Protein AF-A0AAJ0U652-F1 (afdb_monomer_lite)

Structure (mmCIF, N/CA/C/O backbone):
data_AF-A0AAJ0U652-F1
#
_entry.id   AF-A0AAJ0U652-F1
#
loop_
_atom_site.group_PDB
_atom_site.id
_atom_site.type_symbol
_atom_site.label_atom_id
_atom_site.label_alt_id
_atom_site.label_comp_id
_atom_site.label_asym_id
_atom_site.label_entity_id
_atom_site.label_seq_id
_ato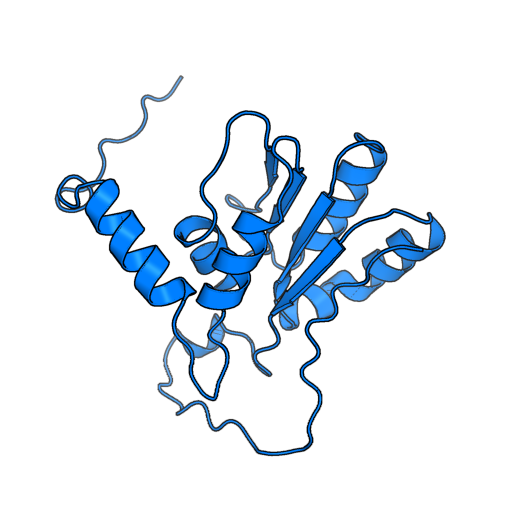m_site.pdbx_PDB_ins_code
_atom_site.Cartn_x
_atom_site.Cartn_y
_atom_site.Cartn_z
_atom_site.occupancy
_atom_site.B_iso_or_equiv
_atom_site.auth_seq_id
_atom_site.auth_comp_id
_atom_site.auth_asym_id
_atom_site.auth_atom_id
_atom_site.pdbx_PDB_model_num
ATOM 1 N N . MET A 1 1 ? -8.615 27.343 -10.311 1.00 40.94 1 MET A N 1
ATOM 2 C CA . MET A 1 1 ? -8.713 26.015 -10.959 1.00 40.94 1 MET A CA 1
ATOM 3 C C . MET A 1 1 ? -7.683 25.969 -12.092 1.00 40.94 1 MET A C 1
ATOM 5 O O . MET A 1 1 ? -7.910 26.592 -13.120 1.00 40.94 1 MET A O 1
ATOM 9 N N . ARG A 1 2 ? -6.485 25.396 -11.884 1.00 34.94 2 ARG A N 1
ATOM 10 C CA . ARG A 1 2 ? -5.446 25.367 -12.938 1.00 34.94 2 ARG A CA 1
ATOM 11 C C . ARG A 1 2 ? -5.785 24.256 -13.936 1.00 34.94 2 ARG A C 1
ATOM 13 O O . ARG A 1 2 ? -5.981 23.119 -13.517 1.00 34.94 2 ARG A O 1
ATOM 20 N N . ARG A 1 3 ? -5.883 24.591 -15.230 1.00 28.39 3 ARG A N 1
ATOM 21 C CA . ARG A 1 3 ? -6.018 23.601 -16.313 1.00 28.39 3 ARG A CA 1
ATOM 22 C C . ARG A 1 3 ? -4.846 22.605 -16.233 1.00 28.39 3 ARG A C 1
ATOM 24 O O . ARG A 1 3 ? -3.728 23.051 -15.965 1.00 28.39 3 ARG A O 1
ATOM 31 N N . PRO A 1 4 ? -5.071 21.297 -16.449 1.00 40.09 4 PRO A N 1
ATOM 32 C CA . PRO A 1 4 ? -3.975 20.338 -16.543 1.00 40.09 4 PRO A CA 1
ATOM 33 C C . PRO A 1 4 ? -3.014 20.767 -17.660 1.00 40.09 4 PRO A C 1
ATOM 35 O O . PRO A 1 4 ? -3.458 21.185 -18.731 1.00 40.09 4 PRO A O 1
ATOM 38 N N . LEU A 1 5 ? -1.703 20.728 -17.387 1.00 44.28 5 LEU A N 1
ATOM 39 C CA . LEU A 1 5 ? -0.692 21.082 -18.384 1.00 44.28 5 LEU A CA 1
ATOM 40 C C . LEU A 1 5 ? -0.784 20.127 -19.587 1.00 44.28 5 LEU A C 1
ATOM 42 O O . LEU A 1 5 ? -0.985 18.925 -19.388 1.00 44.28 5 LEU A O 1
ATOM 46 N N . PRO A 1 6 ? -0.598 20.631 -20.821 1.00 40.09 6 PRO A N 1
ATOM 47 C CA . PRO A 1 6 ? -0.480 19.771 -21.988 1.00 40.09 6 PRO A CA 1
ATOM 48 C C . PRO A 1 6 ? 0.719 18.833 -21.807 1.00 40.09 6 PRO A C 1
ATOM 50 O O . PRO A 1 6 ? 1.814 19.259 -21.436 1.00 40.09 6 PRO A O 1
ATOM 53 N N . LEU A 1 7 ? 0.486 17.539 -22.028 1.00 54.25 7 LEU A N 1
ATOM 54 C CA . LEU A 1 7 ? 1.516 16.508 -21.922 1.00 54.25 7 LEU A CA 1
ATOM 55 C C . LEU A 1 7 ? 2.625 16.763 -22.961 1.00 54.25 7 LEU A C 1
ATOM 57 O O . LEU A 1 7 ? 2.321 17.190 -24.078 1.00 54.25 7 LEU A O 1
ATOM 61 N N . PRO A 1 8 ? 3.902 16.493 -22.632 1.00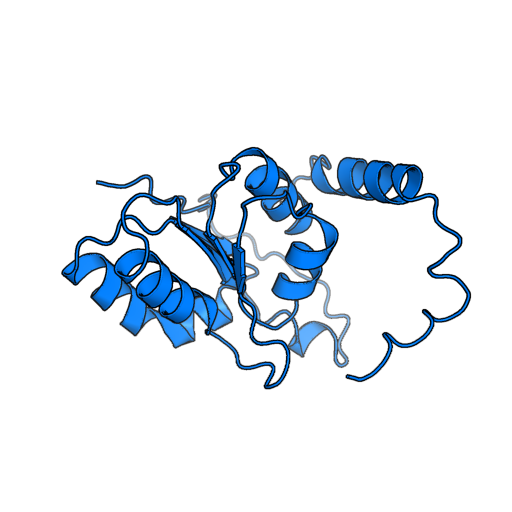 43.16 8 PRO A N 1
ATOM 62 C CA . PRO A 1 8 ? 5.002 16.731 -23.556 1.00 43.16 8 PRO A CA 1
ATOM 63 C C . PRO A 1 8 ? 4.881 15.836 -24.808 1.00 43.16 8 PRO A C 1
ATOM 65 O O . PRO A 1 8 ? 4.442 14.681 -24.712 1.00 43.16 8 PRO A O 1
ATOM 68 N N . PRO A 1 9 ? 5.259 16.351 -25.994 1.00 36.62 9 PRO A N 1
ATOM 69 C CA . PRO A 1 9 ? 5.107 15.642 -27.260 1.00 36.62 9 PRO A CA 1
ATOM 70 C C . PRO A 1 9 ? 5.936 14.348 -27.256 1.00 36.62 9 PRO A C 1
ATOM 72 O O . PRO A 1 9 ? 7.135 14.367 -26.994 1.00 36.62 9 PRO A O 1
ATOM 75 N N . GLY A 1 10 ? 5.267 13.215 -27.497 1.00 48.53 10 GLY A N 1
ATOM 76 C CA . GLY A 1 10 ? 5.837 11.860 -27.424 1.00 48.53 10 GLY A CA 1
ATOM 77 C C . GLY A 1 10 ? 5.125 10.934 -26.429 1.00 48.53 10 GLY A C 1
ATOM 78 O O . GLY A 1 10 ? 5.047 9.732 -26.666 1.00 48.53 10 GLY A O 1
ATOM 79 N N . LEU A 1 11 ? 4.509 11.480 -25.372 1.00 46.47 11 LEU A N 1
ATOM 80 C CA . LEU A 1 11 ? 3.651 10.708 -24.453 1.00 46.47 11 LEU A CA 1
ATOM 81 C C . LEU A 1 11 ? 2.232 10.473 -25.001 1.00 46.47 11 LEU A C 1
ATOM 83 O O . LEU A 1 11 ? 1.534 9.589 -24.516 1.00 46.47 11 LEU A O 1
ATOM 87 N N . SER A 1 12 ? 1.814 11.224 -26.024 1.00 46.12 12 SER A N 1
ATOM 88 C CA . SER A 1 12 ? 0.514 11.076 -26.699 1.00 46.12 12 SER A CA 1
ATOM 89 C C . SER A 1 12 ? 0.482 9.986 -27.779 1.00 46.12 12 SER A C 1
ATOM 91 O O . SER A 1 12 ? -0.578 9.701 -28.325 1.00 46.12 12 SER A O 1
ATOM 93 N N . GLN A 1 13 ? 1.640 9.414 -28.122 1.00 46.47 13 GLN A N 1
ATOM 94 C CA . GLN A 1 13 ? 1.838 8.605 -29.332 1.00 46.47 13 GLN A CA 1
ATOM 95 C C . GLN A 1 13 ? 1.841 7.095 -29.072 1.00 46.47 13 GLN A C 1
ATOM 97 O O . GLN A 1 13 ? 1.835 6.322 -30.023 1.00 46.47 13 GLN A O 1
ATOM 102 N N . VAL A 1 14 ? 1.852 6.649 -27.811 1.00 51.00 14 VAL A N 1
ATOM 103 C CA . VAL A 1 14 ? 1.661 5.226 -27.509 1.00 51.00 14 VAL A CA 1
ATOM 104 C C . VAL A 1 14 ? 0.156 5.004 -27.394 1.00 51.00 14 VAL A C 1
ATOM 106 O O . VAL A 1 14 ? -0.446 5.544 -26.463 1.00 51.00 14 VAL A O 1
ATOM 109 N N . PRO A 1 15 ? -0.485 4.238 -28.300 1.00 54.59 15 PRO A N 1
ATOM 110 C CA . PRO A 1 15 ? -1.871 3.844 -28.101 1.00 54.59 15 PRO A CA 1
ATOM 111 C C . PRO A 1 15 ? -1.984 3.254 -26.697 1.00 54.59 15 PRO A C 1
ATOM 113 O O . PRO A 1 15 ? -1.174 2.392 -26.348 1.00 54.59 15 PRO A O 1
ATOM 116 N N . GLY A 1 16 ? -2.946 3.699 -25.881 1.00 60.59 16 GLY A N 1
ATOM 117 C CA . GLY A 1 16 ? -3.077 3.206 -24.503 1.00 60.59 16 GLY A CA 1
ATOM 118 C C . GLY A 1 16 ? -3.047 1.674 -24.447 1.00 60.59 16 GLY A C 1
ATOM 119 O O . GLY A 1 16 ? -2.370 1.090 -23.609 1.00 60.59 16 GLY A O 1
ATOM 120 N N . GLN A 1 17 ? -3.651 1.020 -25.442 1.00 58.31 17 GLN A N 1
ATOM 121 C CA . GLN A 1 17 ? -3.617 -0.431 -25.638 1.00 58.31 17 GLN A CA 1
ATOM 122 C C . GLN A 1 17 ? -2.205 -1.004 -25.878 1.00 58.31 17 GLN A C 1
ATOM 124 O O . GLN A 1 17 ? -1.850 -2.013 -25.276 1.00 58.31 17 GLN A O 1
ATOM 129 N N . ALA A 1 18 ? -1.366 -0.359 -26.696 1.00 65.44 18 ALA A N 1
ATOM 130 C CA . ALA A 1 18 ? 0.013 -0.792 -26.944 1.00 65.44 18 ALA A CA 1
ATOM 131 C C . ALA A 1 18 ? 0.911 -0.602 -25.708 1.00 65.44 18 ALA A C 1
ATOM 133 O O . ALA A 1 18 ? 1.792 -1.421 -25.435 1.00 65.44 18 ALA A O 1
ATOM 134 N N . GLN A 1 19 ? 0.662 0.451 -24.922 1.00 68.44 19 GLN A N 1
ATOM 135 C CA . GLN A 1 19 ? 1.333 0.658 -23.641 1.00 68.44 19 GLN A CA 1
ATOM 136 C C . GLN A 1 19 ? 0.960 -0.445 -22.645 1.00 68.44 19 GLN A C 1
ATOM 138 O O . GLN A 1 19 ? 1.848 -0.996 -21.993 1.00 68.44 19 GLN A O 1
ATOM 143 N N . TRP A 1 20 ? -0.324 -0.794 -22.551 1.00 72.19 20 TRP A N 1
ATOM 144 C CA . TRP A 1 20 ? -0.798 -1.853 -21.663 1.00 72.19 20 TRP A CA 1
ATOM 145 C C . TRP A 1 20 ? -0.295 -3.235 -22.076 1.00 72.19 20 TRP A C 1
ATOM 147 O O . TRP A 1 20 ? 0.192 -3.957 -21.214 1.00 72.19 20 TRP A O 1
ATOM 157 N N . ALA A 1 21 ? -0.270 -3.558 -23.372 1.00 77.25 21 ALA A N 1
ATOM 158 C CA . ALA A 1 21 ? 0.319 -4.803 -23.871 1.00 77.25 21 ALA A CA 1
ATOM 159 C C . ALA A 1 21 ? 1.815 -4.926 -23.509 1.00 77.25 21 ALA A C 1
ATOM 161 O O . ALA A 1 21 ? 2.309 -5.998 -23.150 1.00 77.25 21 ALA A O 1
ATOM 162 N N . LEU A 1 22 ? 2.555 -3.811 -23.543 1.00 78.75 22 LEU A N 1
ATOM 163 C CA . LEU A 1 22 ? 3.950 -3.775 -23.101 1.00 78.75 22 LEU A CA 1
ATOM 164 C C . LEU A 1 22 ? 4.087 -3.944 -21.581 1.00 78.75 22 LEU A C 1
ATOM 166 O O . LEU A 1 22 ? 5.027 -4.606 -21.131 1.00 78.75 22 LEU A O 1
ATOM 170 N N . MET A 1 23 ? 3.202 -3.329 -20.789 1.00 79.25 23 MET A N 1
ATOM 171 C CA . MET A 1 23 ? 3.202 -3.500 -19.332 1.00 79.25 23 MET A CA 1
ATOM 172 C C . MET A 1 23 ? 2.854 -4.936 -18.954 1.00 79.25 23 MET A C 1
ATOM 174 O O . MET A 1 23 ? 3.584 -5.524 -18.166 1.00 79.25 23 MET A O 1
ATOM 178 N N . GLU A 1 24 ? 1.865 -5.542 -19.606 1.00 79.94 24 GLU A N 1
ATOM 179 C CA . GLU A 1 24 ? 1.499 -6.944 -19.422 1.00 79.94 24 GLU A CA 1
ATOM 180 C C . GLU A 1 24 ? 2.670 -7.878 -19.736 1.00 79.94 24 GLU A C 1
ATOM 182 O O . GLU A 1 24 ? 3.051 -8.688 -18.895 1.00 79.94 24 GLU A O 1
ATOM 187 N N . LYS A 1 25 ? 3.328 -7.714 -20.892 1.00 80.75 25 LYS A N 1
ATOM 188 C CA . LYS A 1 25 ? 4.522 -8.501 -21.252 1.00 80.75 25 LYS A CA 1
ATOM 189 C C . LYS A 1 25 ? 5.643 -8.381 -20.212 1.00 80.75 25 LYS A C 1
ATOM 191 O O . LYS A 1 25 ? 6.410 -9.318 -19.993 1.00 80.75 25 LYS A O 1
ATOM 196 N N . ARG A 1 26 ? 5.783 -7.211 -19.586 1.00 77.50 26 ARG A N 1
ATOM 197 C CA . ARG A 1 26 ? 6.780 -6.964 -18.534 1.00 77.50 26 ARG A CA 1
ATOM 198 C C . ARG A 1 26 ? 6.349 -7.519 -17.175 1.00 77.50 26 ARG A C 1
ATOM 200 O O . ARG A 1 26 ? 7.204 -8.009 -16.438 1.00 77.50 26 ARG A O 1
ATOM 207 N N . GLY A 1 27 ? 5.057 -7.461 -16.869 1.00 72.69 27 GLY A N 1
ATOM 208 C CA . GLY A 1 27 ? 4.429 -7.973 -15.655 1.00 72.69 27 GLY A CA 1
ATOM 209 C C . GLY A 1 27 ? 4.288 -9.496 -15.626 1.00 72.69 27 GLY A C 1
ATOM 210 O O . GLY A 1 27 ? 4.236 -10.069 -14.549 1.00 72.69 27 GLY A O 1
ATOM 211 N N . THR A 1 28 ? 4.305 -10.172 -16.778 1.00 77.38 28 THR A N 1
ATOM 212 C CA . THR A 1 28 ? 4.238 -11.644 -16.886 1.00 77.38 28 THR A CA 1
ATOM 213 C C . THR A 1 28 ? 5.598 -12.308 -17.116 1.00 77.38 28 THR A C 1
ATOM 215 O O . THR A 1 28 ? 5.685 -13.521 -17.303 1.00 77.38 28 THR A O 1
ATOM 218 N N . HIS A 1 29 ? 6.691 -11.540 -17.083 1.00 76.38 29 HIS A N 1
ATOM 219 C CA . HIS A 1 29 ? 8.030 -12.062 -17.335 1.00 76.38 29 HIS A CA 1
ATOM 220 C C . HIS A 1 29 ? 8.474 -13.057 -16.247 1.00 76.38 29 HIS A C 1
ATOM 222 O O . HIS A 1 29 ? 8.850 -12.662 -15.140 1.00 76.38 29 HIS A O 1
ATOM 228 N N . GLN A 1 30 ? 8.569 -14.338 -16.600 1.00 66.88 30 GLN A N 1
ATOM 229 C CA . GLN A 1 30 ? 9.103 -15.385 -15.728 1.00 66.88 30 GLN A CA 1
ATOM 230 C C . GLN A 1 30 ? 10.630 -15.454 -15.855 1.00 66.88 30 GLN A C 1
ATOM 232 O O . GLN A 1 30 ? 11.180 -16.034 -16.785 1.00 66.88 30 GLN A O 1
ATOM 237 N N . GLY A 1 31 ? 11.333 -14.785 -14.940 1.00 68.94 31 GLY A N 1
ATOM 238 C CA . GLY A 1 31 ? 12.788 -14.876 -14.807 1.00 68.94 31 GLY A CA 1
ATOM 239 C C . GLY A 1 31 ? 13.177 -15.509 -13.474 1.00 68.94 31 GLY A C 1
ATOM 240 O O . GLY A 1 31 ? 12.413 -15.440 -12.517 1.00 68.94 31 GLY A O 1
ATOM 241 N N . LYS A 1 32 ? 14.396 -16.060 -13.386 1.00 65.19 32 LYS A N 1
ATOM 242 C CA . LYS A 1 32 ? 14.952 -16.629 -12.139 1.00 65.19 32 LYS A CA 1
ATOM 243 C C . LYS A 1 32 ? 14.979 -15.623 -10.975 1.00 65.19 32 LYS A C 1
ATOM 245 O O . LYS A 1 32 ? 14.937 -16.018 -9.817 1.00 65.19 32 LYS A O 1
ATOM 250 N N . LEU A 1 33 ? 15.044 -14.328 -11.293 1.00 68.88 33 LEU A N 1
ATOM 251 C CA . LEU A 1 33 ? 14.941 -13.213 -10.355 1.00 68.88 33 LEU A CA 1
ATOM 252 C C . LEU A 1 33 ? 13.639 -12.457 -10.612 1.00 68.88 33 LEU A C 1
ATOM 254 O O . LEU A 1 33 ? 13.390 -11.997 -11.732 1.00 68.88 33 LEU A O 1
ATOM 258 N N . MET A 1 34 ? 12.820 -12.328 -9.570 1.00 77.25 34 MET A N 1
ATOM 259 C CA . MET A 1 34 ? 11.525 -11.668 -9.662 1.00 77.25 34 MET A CA 1
ATOM 260 C C . MET A 1 34 ? 11.716 -10.159 -9.811 1.00 77.25 34 MET A C 1
ATOM 262 O O . MET A 1 34 ? 12.282 -9.493 -8.946 1.00 77.25 34 MET A O 1
ATOM 266 N N . LYS A 1 35 ? 11.239 -9.608 -10.929 1.00 81.75 35 LYS A N 1
ATOM 267 C CA . LYS A 1 35 ? 11.242 -8.161 -11.147 1.00 81.75 35 LYS A CA 1
ATOM 268 C C . LYS A 1 35 ? 10.089 -7.532 -10.353 1.00 81.75 35 LYS A C 1
ATOM 270 O O . LYS A 1 35 ? 8.985 -8.072 -10.380 1.00 81.75 35 LYS A O 1
ATOM 275 N N . PRO A 1 36 ? 10.276 -6.346 -9.750 1.00 79.50 36 PRO A N 1
ATOM 276 C CA . PRO A 1 36 ? 9.223 -5.665 -8.986 1.00 79.50 36 PRO A CA 1
ATOM 277 C C . PRO A 1 36 ? 7.977 -5.323 -9.821 1.00 79.50 36 PRO A C 1
ATOM 279 O O . PRO A 1 36 ? 6.875 -5.227 -9.291 1.00 79.50 36 PRO A O 1
ATOM 282 N N . GLN A 1 37 ? 8.134 -5.212 -11.144 1.00 83.06 37 GLN A N 1
ATOM 283 C CA . GLN A 1 37 ? 7.032 -5.039 -12.099 1.00 83.06 37 GLN A CA 1
ATOM 284 C C . GLN A 1 37 ? 6.026 -6.195 -12.062 1.00 83.06 37 GLN A C 1
ATOM 286 O O . GLN A 1 37 ? 4.829 -5.956 -12.163 1.00 83.06 37 GLN A O 1
ATOM 291 N N . VAL A 1 38 ? 6.513 -7.428 -11.889 1.00 84.38 38 VAL A N 1
ATOM 292 C CA . VAL A 1 38 ? 5.681 -8.637 -11.822 1.00 84.38 38 VAL A CA 1
ATOM 293 C C . VAL A 1 38 ? 4.819 -8.605 -10.565 1.00 84.38 38 VAL A C 1
ATOM 295 O O . VAL A 1 38 ? 3.626 -8.876 -10.624 1.00 84.38 38 VAL A O 1
ATOM 298 N N . VAL A 1 39 ? 5.402 -8.191 -9.436 1.00 85.31 39 VAL A N 1
ATOM 299 C CA . VAL A 1 39 ? 4.683 -8.078 -8.161 1.00 85.31 39 VAL A CA 1
ATOM 300 C C . VAL A 1 39 ? 3.577 -7.031 -8.252 1.00 85.31 39 VAL A C 1
ATOM 302 O O . VAL A 1 39 ? 2.450 -7.310 -7.864 1.00 85.31 39 VAL A O 1
ATOM 305 N N . ALA A 1 40 ? 3.869 -5.848 -8.800 1.00 86.25 40 ALA A N 1
ATOM 306 C CA . ALA A 1 40 ? 2.866 -4.796 -8.958 1.00 86.25 40 ALA A CA 1
ATOM 307 C C . ALA A 1 40 ? 1.718 -5.218 -9.899 1.00 86.25 40 ALA A C 1
ATOM 309 O O . ALA A 1 40 ? 0.552 -4.968 -9.598 1.00 86.25 40 ALA A O 1
ATOM 310 N N . TRP A 1 41 ? 2.036 -5.911 -10.999 1.00 86.19 41 TRP A N 1
ATOM 311 C CA . TRP A 1 41 ? 1.045 -6.440 -11.942 1.00 86.19 41 TRP A CA 1
ATOM 312 C C . TRP A 1 41 ? 0.140 -7.500 -11.301 1.00 86.19 41 TRP A C 1
ATOM 314 O O . TRP A 1 41 ? -1.085 -7.436 -11.390 1.00 86.19 41 TRP A O 1
ATOM 324 N N . GLU A 1 42 ? 0.733 -8.460 -10.595 1.00 86.88 42 GLU A N 1
ATOM 325 C CA . GLU A 1 42 ? -0.012 -9.514 -9.906 1.00 86.88 42 GLU A CA 1
ATOM 326 C C . GLU A 1 42 ? -0.810 -8.987 -8.707 1.00 86.88 42 GLU A C 1
ATOM 328 O O . GLU A 1 42 ? -1.882 -9.520 -8.401 1.00 86.88 42 GLU A O 1
ATOM 333 N N . LEU A 1 43 ? -0.330 -7.925 -8.055 1.00 86.69 43 LEU A N 1
ATOM 334 C CA . LEU A 1 43 ? -1.068 -7.227 -7.009 1.00 86.69 43 LEU A CA 1
ATOM 335 C C . LEU A 1 43 ? -2.315 -6.556 -7.581 1.00 86.69 43 LEU A C 1
ATOM 337 O O . LEU A 1 43 ? -3.395 -6.733 -7.026 1.00 86.69 43 LEU A O 1
ATOM 341 N N . SER A 1 44 ? -2.195 -5.862 -8.717 1.00 87.44 44 SER A N 1
ATOM 342 C CA . SER A 1 44 ? -3.328 -5.192 -9.367 1.00 87.44 44 SER A CA 1
ATOM 343 C C . SER A 1 44 ? -4.500 -6.139 -9.642 1.00 87.44 44 SER A C 1
ATOM 345 O O . SER A 1 44 ? -5.649 -5.787 -9.379 1.00 87.44 44 SER A O 1
ATOM 347 N N . LYS A 1 45 ? -4.218 -7.369 -10.088 1.00 86.94 45 LYS A N 1
ATOM 348 C CA . LYS A 1 45 ? -5.245 -8.394 -10.347 1.00 86.94 45 LYS A CA 1
ATOM 349 C C . LYS A 1 45 ? -6.000 -8.844 -9.092 1.00 86.94 45 LYS A C 1
ATOM 351 O O . LYS A 1 45 ? -7.109 -9.350 -9.204 1.00 86.94 45 LYS A O 1
ATOM 356 N N . ARG A 1 46 ? -5.388 -8.703 -7.913 1.00 88.56 46 ARG A N 1
ATOM 357 C CA . ARG A 1 46 ? -5.920 -9.160 -6.616 1.00 88.56 46 ARG A CA 1
ATOM 358 C C . ARG A 1 46 ? -6.540 -8.034 -5.788 1.00 88.56 46 ARG A C 1
ATOM 360 O O . ARG A 1 46 ? -7.066 -8.301 -4.707 1.00 88.56 46 ARG A O 1
ATOM 367 N N . LEU A 1 47 ? -6.466 -6.792 -6.267 1.00 88.25 47 LEU A N 1
ATOM 368 C CA . LEU A 1 47 ? -7.153 -5.665 -5.649 1.00 88.25 47 LEU A CA 1
ATOM 369 C C . LEU A 1 47 ? -8.649 -5.741 -5.964 1.00 88.25 47 LEU A C 1
ATOM 371 O O . LEU A 1 47 ? -9.043 -5.816 -7.131 1.00 88.25 47 LEU A O 1
ATOM 375 N N . ARG A 1 48 ? -9.470 -5.660 -4.916 1.00 89.81 48 ARG A N 1
ATOM 376 C CA . ARG A 1 48 ? -10.913 -5.441 -5.025 1.00 89.81 48 ARG A CA 1
ATOM 377 C C . ARG A 1 48 ? -11.202 -4.128 -5.750 1.00 89.81 48 ARG A C 1
ATOM 379 O O . ARG A 1 48 ? -10.396 -3.193 -5.734 1.00 89.81 48 ARG A O 1
ATOM 386 N N . ASP A 1 49 ? -12.377 -4.043 -6.358 1.00 90.56 49 ASP A N 1
ATOM 387 C CA . ASP A 1 49 ? -12.805 -2.848 -7.095 1.00 90.56 49 ASP A CA 1
ATOM 388 C C . ASP A 1 49 ? -13.064 -1.646 -6.167 1.00 90.56 49 ASP A C 1
ATOM 390 O O . ASP A 1 49 ? -12.989 -0.498 -6.592 1.00 90.56 49 ASP A O 1
ATOM 394 N N . ASP A 1 50 ? -13.255 -1.897 -4.871 1.00 91.81 50 ASP A N 1
ATOM 395 C CA . ASP A 1 50 ? -13.326 -0.901 -3.806 1.00 91.81 50 ASP A CA 1
ATOM 396 C C . ASP A 1 50 ? -12.053 -0.867 -2.941 1.00 91.81 50 ASP A C 1
ATOM 398 O O . ASP A 1 50 ? -12.084 -0.366 -1.819 1.00 91.81 50 ASP A O 1
ATOM 402 N N . ALA A 1 51 ? -10.910 -1.369 -3.410 1.00 91.50 51 ALA A N 1
ATOM 403 C CA . ALA A 1 51 ? -9.690 -1.363 -2.605 1.00 91.50 51 ALA A CA 1
ATOM 404 C C . ALA A 1 51 ? -9.143 0.056 -2.357 1.00 91.50 51 ALA A C 1
ATOM 406 O O . ALA A 1 51 ? -9.245 0.955 -3.199 1.00 91.50 51 ALA A O 1
ATOM 407 N N . ILE A 1 52 ? -8.524 0.237 -1.193 1.00 92.88 52 ILE A N 1
ATOM 408 C CA . ILE A 1 52 ? -7.719 1.407 -0.852 1.00 92.88 52 ILE A CA 1
ATOM 409 C C . ILE A 1 52 ? -6.259 0.972 -0.857 1.00 92.88 52 ILE A C 1
ATOM 411 O O . ILE A 1 52 ? -5.875 -0.015 -0.234 1.00 92.88 52 ILE A O 1
ATOM 415 N N . ALA A 1 53 ? -5.437 1.695 -1.596 1.00 92.38 53 ALA A N 1
ATOM 416 C CA . ALA A 1 53 ? -4.112 1.249 -1.958 1.00 92.38 53 ALA A CA 1
ATOM 417 C C . ALA A 1 53 ? -3.120 2.390 -1.675 1.00 92.38 53 ALA A C 1
ATOM 419 O O . ALA A 1 53 ? -3.206 3.464 -2.274 1.00 92.38 53 ALA A O 1
ATOM 420 N N . SER A 1 54 ? -2.196 2.194 -0.735 1.00 92.56 54 SER A N 1
ATOM 421 C CA . SER A 1 54 ? -1.154 3.173 -0.417 1.00 92.56 54 SER A CA 1
ATOM 422 C C . SER A 1 54 ? 0.194 2.737 -0.977 1.00 92.56 54 SER A C 1
ATOM 424 O O . SER A 1 54 ? 0.516 1.551 -1.024 1.00 92.56 54 SER A O 1
ATOM 426 N N . CYS A 1 55 ? 0.995 3.704 -1.408 1.00 90.56 55 CYS A N 1
ATOM 427 C CA . CYS A 1 55 ? 2.310 3.465 -1.977 1.00 90.56 55 CYS A CA 1
ATOM 428 C C . CYS A 1 55 ? 3.364 4.318 -1.272 1.00 90.56 55 CYS A C 1
ATOM 430 O O . CYS A 1 55 ? 3.136 5.492 -0.964 1.00 90.56 55 CYS A O 1
ATOM 432 N N . ASP A 1 56 ? 4.518 3.712 -1.021 1.00 87.25 56 ASP A N 1
ATOM 433 C CA . ASP A 1 56 ? 5.716 4.418 -0.584 1.00 87.25 56 ASP A CA 1
ATOM 434 C C . ASP A 1 56 ? 6.330 5.227 -1.743 1.00 87.25 56 ASP A C 1
ATOM 436 O O . ASP A 1 56 ? 6.085 4.970 -2.925 1.00 87.25 56 ASP A O 1
ATOM 440 N N . SER A 1 57 ? 7.138 6.226 -1.409 1.00 80.12 57 SER A N 1
ATOM 441 C CA . SER A 1 57 ? 7.865 7.024 -2.400 1.00 80.12 57 SER A CA 1
ATOM 442 C C . SER A 1 57 ? 9.070 6.241 -2.935 1.00 80.12 57 SER A C 1
ATOM 444 O O . SER A 1 57 ? 9.294 5.098 -2.548 1.00 80.12 57 SER A O 1
ATOM 446 N N . VAL A 1 58 ? 9.888 6.849 -3.807 1.00 75.81 58 VAL A N 1
ATOM 447 C CA . VAL A 1 58 ? 11.087 6.231 -4.423 1.00 75.81 58 VAL A CA 1
ATOM 448 C C . VAL A 1 58 ? 10.711 5.348 -5.631 1.00 75.81 58 VAL A C 1
ATOM 450 O O . VAL A 1 58 ? 9.720 5.582 -6.320 1.00 75.81 58 VAL A O 1
ATOM 453 N N . THR A 1 59 ? 11.526 4.356 -5.971 1.00 75.56 59 THR A N 1
ATOM 454 C CA . THR A 1 59 ? 11.403 3.508 -7.156 1.00 75.56 59 THR A CA 1
ATOM 455 C C . THR A 1 59 ? 10.117 2.689 -7.170 1.00 75.56 59 THR A C 1
ATOM 457 O O . THR A 1 59 ? 9.630 2.321 -8.238 1.00 75.56 59 THR A O 1
ATOM 460 N N . ILE A 1 60 ? 9.535 2.410 -6.004 1.00 82.56 60 ILE A N 1
ATOM 461 C CA . ILE A 1 60 ? 8.304 1.633 -5.924 1.00 82.56 60 ILE A CA 1
ATOM 462 C C . ILE A 1 60 ? 7.091 2.402 -6.461 1.00 82.56 60 ILE A C 1
ATOM 464 O O . ILE A 1 60 ? 6.262 1.803 -7.147 1.00 82.56 60 ILE A O 1
ATOM 468 N N . ALA A 1 61 ? 7.065 3.730 -6.302 1.00 84.94 61 ALA A N 1
ATOM 469 C CA . ALA A 1 61 ? 6.054 4.600 -6.899 1.00 84.94 61 ALA A CA 1
ATOM 470 C C . ALA A 1 61 ? 6.044 4.513 -8.435 1.00 84.94 61 ALA A C 1
ATOM 472 O O . ALA A 1 61 ? 4.984 4.549 -9.057 1.00 84.94 61 ALA A O 1
ATOM 473 N N . VAL A 1 62 ? 7.214 4.320 -9.060 1.00 85.12 62 VAL A N 1
ATOM 474 C CA . VAL A 1 62 ? 7.323 4.131 -10.516 1.00 85.12 62 VAL A CA 1
ATOM 475 C C . VAL A 1 62 ? 6.684 2.813 -10.946 1.00 85.12 62 VAL A C 1
ATOM 477 O O . VAL A 1 62 ? 6.003 2.763 -11.969 1.00 85.12 62 VAL A O 1
ATOM 480 N N . TRP A 1 63 ? 6.888 1.733 -10.190 1.00 84.38 63 TRP A N 1
ATOM 481 C CA . TRP A 1 63 ? 6.281 0.438 -10.510 1.00 84.38 63 TRP A CA 1
ATOM 482 C C . TRP A 1 63 ? 4.781 0.435 -10.251 1.00 84.38 63 TRP A C 1
ATOM 484 O O . TRP A 1 63 ? 4.030 -0.053 -11.092 1.00 84.38 63 TRP A O 1
ATOM 494 N N . TRP A 1 64 ? 4.359 1.059 -9.157 1.00 85.31 64 TRP A N 1
ATOM 495 C CA . TRP A 1 64 ? 2.962 1.290 -8.821 1.00 85.31 64 TRP A CA 1
ATOM 496 C C . TRP A 1 64 ? 2.217 2.025 -9.936 1.00 85.31 64 TRP A C 1
ATOM 498 O O . TRP A 1 64 ? 1.275 1.486 -10.507 1.00 85.31 64 TRP A O 1
ATOM 508 N N . ALA A 1 65 ? 2.703 3.207 -10.328 1.00 85.38 65 ALA A N 1
ATOM 509 C CA . ALA A 1 65 ? 2.052 4.044 -11.334 1.00 85.38 65 ALA A CA 1
ATOM 510 C C . ALA A 1 65 ? 2.014 3.408 -12.735 1.00 85.38 65 ALA A C 1
ATOM 512 O O . ALA A 1 65 ? 1.173 3.768 -13.554 1.00 85.38 65 ALA A O 1
ATOM 513 N N . ARG A 1 66 ? 2.938 2.487 -13.041 1.00 83.94 66 ARG A N 1
ATOM 514 C CA . ARG A 1 66 ? 3.034 1.857 -14.369 1.00 83.94 66 ARG A CA 1
ATOM 515 C C . ARG A 1 66 ? 2.273 0.545 -14.489 1.00 83.94 66 ARG A C 1
ATOM 517 O O . ARG A 1 66 ? 1.867 0.211 -15.595 1.00 83.94 66 ARG A O 1
ATOM 524 N N . GLN A 1 67 ? 2.169 -0.222 -13.406 1.00 84.50 67 GLN A N 1
ATOM 525 C CA . GLN A 1 67 ? 1.662 -1.598 -13.445 1.00 84.50 67 GLN A CA 1
ATOM 526 C C . GLN A 1 67 ? 0.291 -1.755 -12.790 1.00 84.50 67 GLN A C 1
ATOM 528 O O . GLN A 1 67 ? -0.342 -2.785 -12.999 1.00 84.50 67 GLN A O 1
ATOM 533 N N . ILE A 1 68 ? -0.174 -0.765 -12.022 1.00 84.75 68 ILE A N 1
ATOM 534 C CA . ILE A 1 68 ? -1.492 -0.807 -11.388 1.00 84.75 68 ILE A CA 1
ATOM 535 C C . ILE A 1 68 ? -2.454 0.117 -12.142 1.00 84.75 68 ILE A C 1
ATOM 537 O O . ILE A 1 68 ? -2.409 1.334 -11.948 1.00 84.75 68 ILE A O 1
ATOM 541 N N . PRO A 1 69 ? -3.321 -0.425 -13.018 1.00 84.19 69 PRO A N 1
ATOM 542 C CA . PRO A 1 69 ? -4.437 0.326 -13.571 1.00 84.19 69 PRO A CA 1
ATOM 543 C C . PRO A 1 69 ? -5.382 0.790 -12.458 1.00 84.19 69 PRO A C 1
ATOM 545 O O . PRO A 1 69 ? -5.866 -0.007 -11.654 1.00 84.19 69 PRO A O 1
ATOM 548 N N . VAL A 1 70 ? -5.668 2.090 -12.447 1.00 83.56 70 VAL A N 1
ATOM 549 C CA . VAL A 1 70 ? -6.643 2.699 -11.540 1.00 83.56 70 VAL A CA 1
ATOM 550 C C . VAL A 1 70 ? -8.045 2.350 -12.028 1.00 83.56 70 VAL A C 1
ATOM 552 O O . VAL A 1 70 ? -8.418 2.710 -13.146 1.00 83.56 70 VAL A O 1
ATOM 555 N N . LYS A 1 71 ? -8.828 1.662 -11.194 1.00 85.38 71 LYS A N 1
ATOM 556 C CA . LYS A 1 71 ? -10.243 1.384 -11.457 1.00 85.38 71 LYS A CA 1
ATOM 557 C C . LYS A 1 71 ? -11.142 2.404 -10.761 1.00 85.38 71 LYS A C 1
ATOM 559 O O . LYS A 1 71 ? -10.787 2.959 -9.721 1.00 85.38 71 LYS A O 1
ATOM 564 N N . ALA A 1 72 ? -12.332 2.620 -11.317 1.00 83.88 72 ALA A N 1
ATOM 565 C CA . ALA A 1 72 ? -13.368 3.409 -10.658 1.00 83.88 72 ALA A CA 1
ATOM 566 C C . ALA A 1 72 ? -13.784 2.733 -9.339 1.00 83.88 72 ALA A C 1
ATOM 568 O O . ALA A 1 72 ? -14.022 1.530 -9.318 1.00 83.88 72 ALA A O 1
ATOM 569 N N . GLY A 1 73 ? -13.846 3.504 -8.251 1.00 85.00 73 GLY A N 1
ATOM 570 C CA . GLY A 1 73 ? -14.159 3.004 -6.905 1.00 85.00 73 GLY A CA 1
ATOM 571 C C . GLY A 1 73 ? -12.932 2.764 -6.022 1.00 85.00 73 GLY A C 1
ATOM 572 O O . GLY A 1 73 ? -13.043 2.857 -4.798 1.00 85.00 73 GLY A O 1
ATOM 573 N N . GLN A 1 74 ? -11.750 2.563 -6.607 1.00 90.75 74 GLN A N 1
ATOM 574 C CA . GLN A 1 74 ? -10.506 2.421 -5.852 1.00 90.75 74 GLN A CA 1
ATOM 575 C C . GLN A 1 74 ? -9.959 3.779 -5.405 1.00 90.75 74 GLN A C 1
ATOM 577 O O . GLN A 1 74 ? -10.111 4.789 -6.094 1.00 90.75 74 GLN A O 1
ATOM 582 N N . MET A 1 75 ? -9.280 3.801 -4.258 1.00 90.94 75 MET A N 1
ATOM 583 C CA . MET A 1 75 ? -8.595 4.997 -3.761 1.00 90.94 75 MET A CA 1
ATOM 584 C C . MET A 1 75 ? -7.101 4.745 -3.647 1.00 90.94 75 MET A C 1
ATOM 586 O O . MET A 1 75 ? -6.675 3.708 -3.146 1.00 90.94 75 MET A O 1
ATOM 590 N N . TYR A 1 76 ? -6.311 5.718 -4.092 1.00 90.44 76 TYR A N 1
ATOM 591 C CA . TYR A 1 76 ? -4.861 5.616 -4.155 1.00 90.44 76 TYR A CA 1
ATOM 592 C C . TYR A 1 76 ? -4.215 6.748 -3.361 1.00 90.44 76 TYR A C 1
ATOM 594 O O . TYR A 1 76 ? -4.584 7.911 -3.522 1.00 90.44 76 TYR A O 1
ATOM 602 N N . SER A 1 77 ? -3.239 6.422 -2.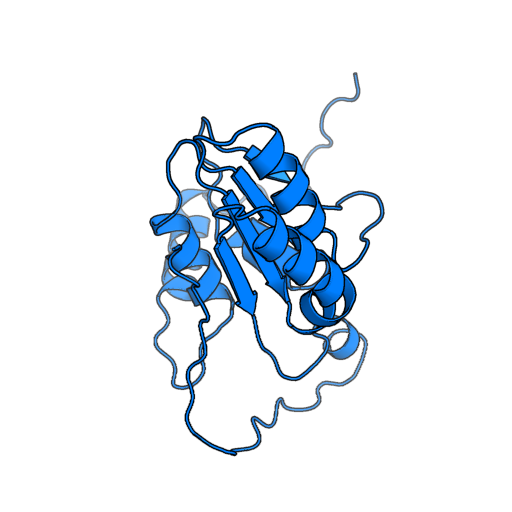516 1.00 89.12 77 SER A N 1
ATOM 603 C CA . SER A 1 77 ? -2.507 7.412 -1.718 1.00 89.12 77 SER A CA 1
ATOM 604 C C . SER A 1 77 ? -1.000 7.246 -1.877 1.00 89.12 77 SER A C 1
ATOM 606 O O . SER A 1 77 ? -0.457 6.157 -1.721 1.00 89.12 77 SER A O 1
ATOM 608 N N . LEU A 1 78 ? -0.323 8.348 -2.188 1.00 87.06 78 LEU A N 1
ATOM 609 C CA . LEU A 1 78 ? 1.118 8.442 -2.422 1.00 87.06 78 LEU A CA 1
ATOM 610 C C . LEU A 1 78 ? 1.589 9.805 -1.907 1.00 87.06 78 LEU A C 1
ATOM 612 O O . LEU A 1 78 ? 0.905 10.809 -2.118 1.00 87.06 78 LEU A O 1
ATOM 616 N N . SER A 1 79 ? 2.780 9.876 -1.309 1.00 83.25 79 SER A N 1
ATOM 617 C CA . SER A 1 79 ? 3.406 11.167 -0.997 1.00 83.25 79 SER A CA 1
ATOM 618 C C . SER A 1 79 ? 4.042 11.801 -2.243 1.00 83.25 79 SER A C 1
ATOM 620 O O . SER A 1 79 ? 5.254 11.794 -2.420 1.00 83.25 79 SER A O 1
ATOM 622 N N . GLY A 1 80 ? 3.216 12.345 -3.141 1.00 73.00 80 GLY A N 1
ATOM 623 C CA . GLY A 1 80 ? 3.689 12.937 -4.401 1.00 73.00 80 GLY A CA 1
ATOM 624 C C . GLY A 1 80 ? 4.354 14.314 -4.259 1.00 73.00 80 GLY A C 1
ATOM 625 O O . GLY A 1 80 ? 5.264 14.626 -5.019 1.00 73.00 80 GLY A O 1
ATOM 626 N N . ASN A 1 81 ? 3.927 15.128 -3.284 1.00 72.31 81 ASN A N 1
ATOM 627 C CA . ASN A 1 81 ? 4.404 16.513 -3.142 1.00 72.31 81 ASN A CA 1
ATOM 628 C C . ASN A 1 81 ? 5.713 16.623 -2.352 1.00 72.31 81 ASN A C 1
ATOM 630 O O . ASN A 1 81 ? 6.632 17.309 -2.783 1.00 72.31 81 ASN A O 1
ATOM 634 N N . LEU A 1 82 ? 5.786 15.971 -1.187 1.00 75.19 82 LEU A N 1
ATOM 635 C CA . LEU A 1 82 ? 6.967 16.016 -0.316 1.00 75.19 82 LEU A CA 1
ATOM 636 C C . LEU A 1 82 ? 7.966 14.895 -0.642 1.00 75.19 82 LEU A C 1
ATOM 638 O O . LEU A 1 82 ? 9.115 14.969 -0.221 1.00 75.19 82 LEU A O 1
ATOM 642 N N . ALA A 1 83 ? 7.529 13.864 -1.380 1.00 77.12 83 ALA A N 1
ATOM 643 C CA . ALA A 1 83 ? 8.317 12.673 -1.694 1.00 77.12 83 ALA A CA 1
ATOM 644 C C . ALA A 1 83 ? 8.923 12.008 -0.443 1.00 77.12 83 ALA A C 1
ATOM 646 O O . ALA A 1 83 ? 10.036 11.481 -0.489 1.00 77.12 83 ALA A O 1
ATOM 647 N N . THR A 1 84 ? 8.195 12.028 0.685 1.00 74.44 84 THR A N 1
ATOM 648 C CA . THR A 1 84 ? 8.687 11.425 1.932 1.00 74.44 84 THR A CA 1
ATOM 649 C C . THR A 1 84 ? 8.730 9.903 1.822 1.00 74.44 84 THR A C 1
ATOM 651 O O . THR A 1 84 ? 7.865 9.300 1.181 1.00 74.44 84 THR A O 1
ATOM 654 N N . MET A 1 85 ? 9.731 9.285 2.445 1.00 81.31 85 MET A N 1
ATOM 655 C CA . MET A 1 85 ? 9.845 7.831 2.563 1.00 81.31 85 MET A CA 1
ATOM 656 C C . MET A 1 85 ? 8.997 7.315 3.731 1.00 81.31 85 MET A C 1
ATOM 658 O O . MET A 1 85 ? 8.772 8.037 4.701 1.00 81.31 85 MET A O 1
ATOM 662 N N . ALA A 1 86 ? 8.531 6.070 3.624 1.00 83.44 86 ALA A N 1
ATOM 663 C CA . ALA A 1 86 ? 7.692 5.375 4.599 1.00 83.44 86 ALA A CA 1
ATOM 664 C C . ALA A 1 86 ? 6.238 5.869 4.827 1.00 83.44 86 ALA A C 1
ATOM 666 O O . ALA A 1 86 ? 5.650 5.474 5.833 1.00 83.44 86 ALA A O 1
ATOM 667 N N . PRO A 1 87 ? 5.560 6.638 3.941 1.00 86.06 87 PRO A N 1
ATOM 668 C CA . PRO A 1 87 ? 4.155 6.994 4.155 1.00 86.06 87 PRO A CA 1
ATOM 669 C C . PRO A 1 87 ? 3.190 5.816 3.928 1.00 86.06 87 PRO A C 1
ATOM 671 O O . PRO A 1 87 ? 2.027 5.893 4.318 1.00 86.06 87 PRO A O 1
ATOM 674 N N . GLY A 1 88 ? 3.641 4.724 3.295 1.00 85.94 88 GLY A N 1
ATOM 675 C CA . GLY A 1 88 ? 2.775 3.611 2.898 1.00 85.94 88 GLY A CA 1
ATOM 676 C C . GLY A 1 88 ? 2.025 2.973 4.072 1.00 85.94 88 GLY A C 1
ATOM 677 O O . GLY A 1 88 ? 0.807 2.807 3.996 1.00 85.94 88 GLY A O 1
ATOM 678 N N . LEU A 1 89 ? 2.724 2.672 5.169 1.00 89.12 89 LEU A N 1
ATOM 679 C CA . LEU A 1 89 ? 2.134 2.092 6.382 1.00 89.12 89 LEU A CA 1
ATOM 680 C C . LEU A 1 89 ? 1.184 3.045 7.129 1.00 89.12 89 LEU A C 1
ATOM 682 O O . LEU A 1 89 ? 0.035 2.650 7.339 1.00 89.12 89 LEU A O 1
ATOM 686 N N . PRO A 1 90 ? 1.569 4.283 7.496 1.00 90.50 90 PRO A N 1
ATOM 687 C CA . PRO A 1 90 ? 0.676 5.177 8.234 1.00 90.50 90 PRO A CA 1
ATOM 688 C C . PRO A 1 90 ? -0.570 5.559 7.425 1.00 90.50 90 PRO A C 1
ATOM 690 O O . PRO A 1 90 ? -1.663 5.637 7.986 1.00 90.50 90 PRO A O 1
ATOM 693 N N . TYR A 1 91 ? -0.458 5.711 6.098 1.00 91.81 91 TYR A N 1
ATOM 694 C CA . TYR A 1 91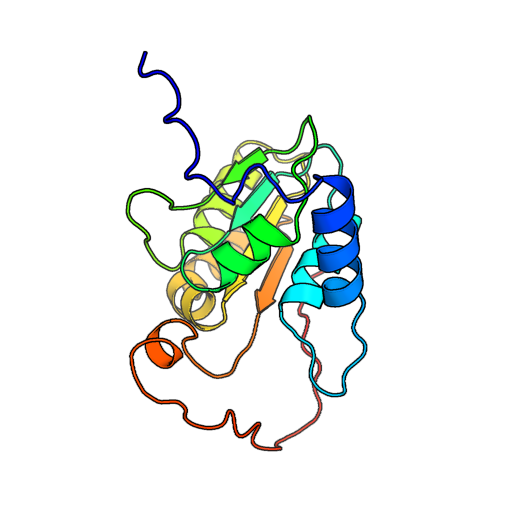 ? -1.632 5.927 5.241 1.00 91.81 91 TYR A CA 1
ATOM 695 C C . TYR A 1 91 ? -2.559 4.720 5.232 1.00 91.81 91 TYR A C 1
ATOM 697 O O . TYR A 1 91 ? -3.779 4.879 5.234 1.00 91.81 91 TYR A O 1
ATOM 705 N N . SER A 1 92 ? -1.987 3.517 5.267 1.00 91.12 92 SER A N 1
ATOM 706 C CA . SER A 1 92 ? -2.782 2.306 5.357 1.00 91.12 92 SER A CA 1
ATOM 707 C C . SER A 1 92 ? -3.504 2.163 6.694 1.00 91.12 92 SER A C 1
ATOM 709 O O . SER A 1 92 ? -4.674 1.797 6.725 1.00 91.12 92 SER A O 1
ATOM 711 N N . ILE A 1 93 ? -2.842 2.510 7.797 1.00 92.06 93 ILE A N 1
ATOM 712 C CA . ILE A 1 93 ? -3.444 2.498 9.134 1.00 92.06 93 ILE A CA 1
ATOM 713 C C . ILE A 1 93 ? -4.599 3.494 9.208 1.00 92.06 93 ILE A C 1
ATOM 715 O O . ILE A 1 93 ? -5.709 3.110 9.570 1.00 92.06 93 ILE A O 1
ATOM 719 N N . GLY A 1 94 ? -4.376 4.744 8.795 1.00 92.25 94 GLY A N 1
ATOM 720 C CA . GLY A 1 94 ? -5.429 5.760 8.779 1.00 92.25 94 GLY A CA 1
ATOM 721 C C . GLY A 1 94 ? -6.600 5.377 7.873 1.00 92.25 94 GLY A C 1
ATOM 722 O O . GLY A 1 94 ? -7.759 5.519 8.258 1.00 92.25 94 GLY A O 1
ATOM 723 N N . GLY A 1 95 ? -6.308 4.823 6.694 1.00 92.06 95 GLY A N 1
ATOM 724 C CA . GLY A 1 95 ? -7.339 4.354 5.778 1.00 92.06 95 GLY A CA 1
ATOM 725 C C . GLY A 1 95 ? -8.150 3.183 6.338 1.00 92.06 95 GLY A C 1
ATOM 726 O O . GLY A 1 95 ? -9.360 3.154 6.141 1.00 92.06 95 GLY A O 1
ATOM 727 N N . GLN A 1 96 ? -7.525 2.256 7.073 1.00 92.19 96 GLN A N 1
ATOM 728 C CA . GLN A 1 96 ? -8.210 1.072 7.604 1.00 92.19 96 GLN A CA 1
ATOM 729 C C . GLN A 1 96 ? -9.104 1.447 8.784 1.00 92.19 96 GLN A C 1
ATOM 731 O O . GLN A 1 96 ? -10.170 0.865 8.958 1.00 92.19 96 GLN A O 1
ATOM 736 N N . VAL A 1 97 ? -8.683 2.445 9.565 1.00 93.06 97 VAL A N 1
ATOM 737 C CA . VAL A 1 97 ? -9.491 3.032 10.636 1.00 93.06 97 VAL A CA 1
ATOM 738 C C . VAL A 1 97 ? -10.697 3.783 10.062 1.00 93.06 97 VAL A C 1
ATOM 740 O O . VAL A 1 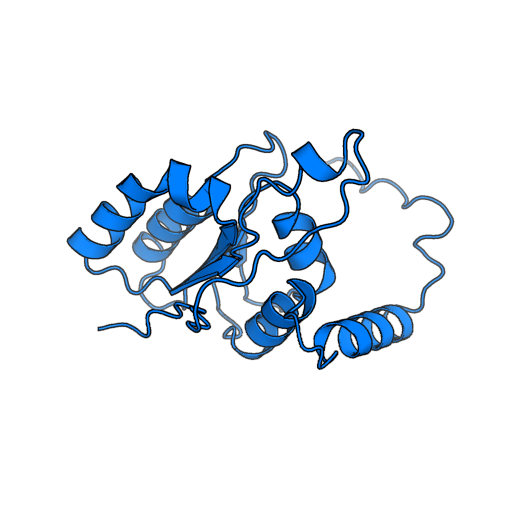97 ? -11.794 3.667 10.599 1.00 93.06 97 VAL A O 1
ATOM 743 N N . ALA A 1 98 ? -10.525 4.523 8.961 1.00 93.56 98 ALA A N 1
ATOM 744 C CA . ALA A 1 98 ? -11.618 5.256 8.318 1.00 93.56 98 ALA A CA 1
ATOM 745 C C . ALA A 1 98 ? -12.585 4.351 7.528 1.00 93.56 98 ALA A C 1
ATOM 747 O O . ALA A 1 98 ? -13.778 4.636 7.460 1.00 93.56 98 ALA A O 1
ATOM 748 N N . TYR A 1 99 ? -12.079 3.270 6.926 1.00 93.19 99 TYR A N 1
ATOM 749 C CA . TYR A 1 99 ? -12.835 2.357 6.069 1.00 93.19 99 TYR A CA 1
ATOM 750 C C . TYR A 1 99 ? -12.592 0.889 6.465 1.00 93.19 99 TYR A C 1
ATOM 752 O O . TYR A 1 99 ? -11.893 0.169 5.747 1.00 93.19 99 TYR A O 1
ATOM 760 N N . PRO A 1 100 ? -13.180 0.414 7.577 1.00 89.25 100 PRO A N 1
ATOM 761 C CA . PRO A 1 100 ? -12.925 -0.930 8.102 1.00 89.25 100 PRO A CA 1
ATOM 762 C C . PRO A 1 100 ? -13.329 -2.064 7.142 1.00 89.25 100 PRO A C 1
ATOM 764 O O . PRO A 1 100 ? -12.658 -3.090 7.095 1.00 89.25 100 PRO A O 1
ATOM 767 N N . GLU A 1 101 ? -14.372 -1.862 6.331 1.00 91.25 101 GLU A N 1
ATOM 768 C CA . GLU A 1 101 ? -14.932 -2.872 5.409 1.00 91.25 101 GLU A CA 1
ATOM 769 C C . GLU A 1 101 ? -14.168 -3.012 4.078 1.00 91.25 101 GLU A C 1
ATOM 771 O O . GLU A 1 101 ? -14.374 -3.956 3.304 1.00 91.25 101 GLU A O 1
ATOM 776 N N . ARG A 1 102 ? -13.299 -2.043 3.765 1.00 92.19 102 ARG A N 1
ATOM 777 C CA . ARG A 1 102 ? -12.600 -1.983 2.477 1.00 92.19 102 ARG A CA 1
ATOM 778 C C . ARG A 1 102 ? -11.265 -2.705 2.574 1.00 92.19 102 ARG A C 1
ATOM 780 O O . ARG A 1 102 ? -10.562 -2.623 3.577 1.00 92.19 102 ARG A O 1
ATOM 787 N N . GLN A 1 103 ? -10.886 -3.397 1.501 1.00 92.12 103 GLN A N 1
ATOM 788 C CA . GLN A 1 103 ? -9.564 -4.016 1.432 1.00 92.12 103 GLN A CA 1
ATOM 789 C C . GLN A 1 103 ? -8.501 -2.935 1.349 1.00 92.12 103 GLN A C 1
ATOM 791 O O . GLN A 1 103 ? -8.539 -2.101 0.441 1.00 92.12 103 GLN A O 1
ATOM 796 N N . LEU A 1 104 ? -7.525 -3.016 2.251 1.00 93.31 104 LEU A N 1
ATOM 797 C CA . LEU A 1 104 ? -6.450 -2.053 2.306 1.00 93.31 104 LEU A CA 1
ATOM 798 C C . LEU A 1 104 ? -5.080 -2.679 2.086 1.00 93.31 104 LEU A C 1
ATOM 800 O O . LEU A 1 104 ? -4.718 -3.666 2.730 1.00 93.31 104 LEU A O 1
ATOM 804 N N . VAL A 1 105 ? -4.338 -2.110 1.136 1.00 92.56 105 VAL A N 1
ATOM 805 C CA . VAL A 1 105 ? -3.048 -2.630 0.690 1.00 92.56 105 VAL A CA 1
ATOM 806 C C . VAL A 1 105 ? -1.971 -1.548 0.731 1.00 92.56 105 VAL A C 1
ATOM 808 O O . VAL A 1 105 ? -2.082 -0.541 0.038 1.00 92.56 105 VAL A O 1
ATOM 811 N N . ALA A 1 106 ? -0.898 -1.797 1.481 1.00 92.00 106 ALA A N 1
ATOM 812 C CA . ALA A 1 106 ? 0.316 -0.987 1.493 1.00 92.00 106 ALA A CA 1
ATOM 813 C C . ALA A 1 106 ? 1.365 -1.591 0.556 1.00 92.00 106 ALA A C 1
ATOM 815 O O . ALA A 1 106 ? 1.767 -2.739 0.739 1.00 92.00 106 ALA A O 1
ATOM 816 N N . PHE A 1 107 ? 1.862 -0.822 -0.405 1.00 90.75 107 PHE A N 1
ATOM 817 C CA . PHE A 1 107 ? 2.948 -1.223 -1.294 1.00 90.75 107 PHE A CA 1
ATOM 818 C C . PHE A 1 107 ? 4.214 -0.449 -0.952 1.00 90.75 107 PHE A C 1
ATOM 820 O O . PHE A 1 107 ? 4.314 0.757 -1.186 1.00 90.75 107 PHE A O 1
ATOM 827 N N . VAL A 1 108 ? 5.168 -1.150 -0.344 1.00 89.81 108 VAL A N 1
ATOM 828 C CA . VAL A 1 108 ? 6.323 -0.546 0.331 1.00 89.81 108 VAL A CA 1
ATOM 829 C C . VAL A 1 108 ? 7.635 -1.192 -0.107 1.00 89.81 108 VAL A C 1
ATOM 831 O O . VAL A 1 108 ? 7.691 -2.373 -0.452 1.00 89.81 108 VAL A O 1
ATOM 834 N N . GLY A 1 109 ? 8.708 -0.404 -0.125 1.00 87.81 109 GLY A N 1
ATOM 835 C CA . GLY A 1 109 ? 10.065 -0.935 -0.273 1.00 87.81 109 GLY A CA 1
ATOM 836 C C . GLY A 1 109 ? 10.606 -1.431 1.068 1.00 87.81 109 GLY A C 1
ATOM 837 O O . GLY A 1 109 ? 10.155 -0.985 2.119 1.00 87.81 109 GLY A O 1
ATOM 838 N N . ASP A 1 110 ? 11.606 -2.304 1.046 1.00 85.31 110 ASP A N 1
ATOM 839 C CA . ASP A 1 110 ? 12.361 -2.740 2.232 1.00 85.31 110 ASP A CA 1
ATOM 840 C C . ASP A 1 110 ? 12.904 -1.582 3.088 1.00 85.31 110 ASP A C 1
ATOM 842 O O . ASP A 1 110 ? 12.749 -1.582 4.311 1.00 85.31 110 ASP A O 1
ATOM 846 N N . GLY A 1 111 ? 13.503 -0.570 2.455 1.00 82.38 111 GLY A N 1
ATOM 847 C CA . GLY A 1 111 ? 14.059 0.591 3.154 1.00 82.38 111 GLY A CA 1
ATOM 848 C C . GLY A 1 111 ? 12.990 1.453 3.832 1.00 82.38 111 GLY A C 1
ATOM 849 O O . GLY A 1 111 ? 13.158 1.847 4.983 1.00 82.38 111 GLY A O 1
ATOM 850 N N . GLY A 1 112 ? 11.871 1.703 3.147 1.00 83.06 112 GLY A N 1
ATOM 851 C CA . GLY A 1 112 ? 10.755 2.472 3.703 1.00 83.06 112 GLY A CA 1
ATOM 852 C C . GLY A 1 112 ? 9.976 1.697 4.767 1.00 83.06 112 GLY A C 1
ATOM 853 O O . GLY A 1 112 ? 9.624 2.251 5.805 1.00 83.06 112 GLY A O 1
ATOM 854 N N . PHE A 1 113 ? 9.816 0.382 4.593 1.00 86.62 113 PHE A N 1
ATOM 855 C CA . PHE A 1 113 ? 9.255 -0.483 5.629 1.00 86.62 113 PHE A CA 1
ATOM 856 C C . PHE A 1 113 ? 10.120 -0.495 6.893 1.00 86.62 113 PHE A C 1
ATOM 858 O O . PHE A 1 113 ? 9.584 -0.394 7.989 1.00 86.62 113 PHE A O 1
ATOM 865 N N . SER A 1 114 ? 11.448 -0.549 6.757 1.00 86.44 114 SER A N 1
ATOM 866 C CA . SER A 1 114 ? 12.357 -0.515 7.913 1.00 86.44 114 SER A CA 1
ATOM 867 C C . SER A 1 114 ? 12.238 0.792 8.706 1.00 86.44 114 SER A C 1
ATOM 869 O O . SER A 1 114 ? 12.297 0.766 9.932 1.00 86.44 114 SER A O 1
ATOM 871 N N . MET A 1 115 ? 12.016 1.924 8.028 1.00 86.00 115 MET A N 1
ATOM 872 C CA . MET A 1 115 ? 11.763 3.216 8.681 1.00 86.00 115 MET A CA 1
ATOM 873 C C . MET A 1 115 ? 10.399 3.249 9.391 1.00 86.00 115 MET A C 1
ATOM 875 O O . MET A 1 115 ? 10.301 3.766 10.499 1.00 86.00 115 MET A O 1
ATOM 879 N N . GLY A 1 116 ? 9.359 2.682 8.770 1.00 80.94 116 GLY A N 1
ATOM 880 C CA . GLY A 1 116 ? 7.982 2.664 9.286 1.00 80.94 116 GLY A CA 1
ATOM 881 C C . GLY A 1 116 ? 7.618 1.442 10.138 1.00 80.94 116 GLY A C 1
ATOM 882 O O . GLY A 1 116 ? 6.453 1.254 10.475 1.00 80.94 116 GLY A O 1
ATOM 883 N N . MET A 1 117 ? 8.576 0.580 10.486 1.00 86.62 117 MET A N 1
ATOM 884 C CA . MET A 1 117 ? 8.305 -0.705 11.145 1.00 86.62 117 MET A CA 1
ATOM 885 C C . MET A 1 117 ? 7.624 -0.545 12.515 1.00 86.62 117 MET A C 1
ATOM 887 O O . MET A 1 117 ? 6.847 -1.408 12.922 1.00 86.62 117 MET A O 1
ATOM 891 N N . ALA A 1 118 ? 7.863 0.568 13.211 1.00 87.62 118 ALA A N 1
ATOM 892 C CA . ALA A 1 118 ? 7.179 0.880 14.465 1.00 87.62 118 ALA A CA 1
ATOM 893 C C . ALA A 1 118 ? 5.651 0.988 14.284 1.00 87.62 118 ALA A C 1
ATOM 895 O O . ALA A 1 118 ? 4.892 0.499 15.120 1.00 87.62 118 ALA A O 1
ATOM 896 N N . ASP A 1 119 ? 5.190 1.531 13.155 1.00 86.56 119 ASP A N 1
ATOM 897 C CA . ASP A 1 119 ? 3.762 1.652 12.848 1.00 86.56 119 ASP A CA 1
ATOM 898 C C . ASP A 1 119 ? 3.120 0.291 12.562 1.00 86.56 119 ASP A C 1
ATOM 900 O O . ASP A 1 119 ? 1.934 0.080 12.821 1.00 86.56 119 ASP A O 1
ATOM 904 N N . PHE A 1 120 ? 3.902 -0.681 12.091 1.00 88.06 120 PHE A N 1
ATOM 905 C CA . PHE A 1 120 ? 3.408 -2.041 11.906 1.00 88.06 120 PHE A CA 1
ATOM 906 C C . PHE A 1 120 ? 3.016 -2.693 13.241 1.00 88.06 120 PHE A C 1
ATOM 908 O O . PHE A 1 120 ? 1.982 -3.358 13.322 1.00 88.06 120 PHE A O 1
ATOM 915 N N . ALA A 1 121 ? 3.769 -2.439 14.317 1.00 88.06 121 ALA A N 1
ATOM 916 C CA . ALA A 1 121 ? 3.392 -2.893 15.656 1.00 88.06 121 ALA A CA 1
ATOM 917 C C . ALA A 1 121 ? 2.053 -2.280 16.107 1.00 88.06 121 ALA A C 1
ATOM 919 O O . ALA A 1 121 ? 1.232 -2.961 16.726 1.00 88.06 121 ALA A O 1
ATOM 920 N N . THR A 1 122 ? 1.791 -1.025 15.735 1.00 89.19 122 THR A N 1
ATOM 921 C CA . THR A 1 122 ? 0.500 -0.362 15.956 1.00 89.19 122 THR A CA 1
ATOM 922 C C . THR A 1 122 ? -0.620 -1.063 15.184 1.00 89.19 122 THR A C 1
ATOM 924 O O . THR A 1 122 ? -1.644 -1.398 15.776 1.00 89.19 122 THR A O 1
ATOM 927 N N . ALA A 1 123 ? -0.424 -1.372 13.899 1.00 89.88 123 ALA A N 1
ATOM 928 C CA . ALA A 1 123 ? -1.420 -2.093 13.102 1.00 89.88 123 ALA A CA 1
ATOM 929 C C . ALA A 1 123 ? -1.804 -3.449 13.725 1.00 89.88 123 ALA A C 1
ATOM 931 O O . ALA A 1 123 ? -2.989 -3.776 13.811 1.00 89.88 123 ALA A O 1
ATOM 932 N N . VAL A 1 124 ? -0.816 -4.199 14.229 1.00 89.81 124 VAL A N 1
ATOM 933 C CA . VAL A 1 124 ? -1.036 -5.476 14.928 1.00 89.81 124 VAL A CA 1
ATOM 934 C C . VAL A 1 124 ? -1.779 -5.267 16.249 1.00 89.81 124 VAL A C 1
ATOM 936 O O . VAL A 1 124 ? -2.747 -5.976 16.526 1.00 89.81 124 VAL A O 1
ATOM 939 N N . LYS A 1 125 ? -1.380 -4.269 17.048 1.00 91.88 125 LYS A N 1
ATOM 940 C CA . LYS A 1 125 ? -2.026 -3.942 18.329 1.00 91.88 125 LYS A CA 1
ATOM 941 C C . LYS A 1 125 ? -3.517 -3.641 18.164 1.00 91.88 125 LYS A C 1
ATOM 943 O O . LYS A 1 125 ? -4.319 -4.090 18.978 1.00 91.88 125 LYS A O 1
ATOM 948 N N . TYR A 1 126 ? -3.883 -2.913 17.111 1.00 90.94 126 TYR A N 1
ATOM 949 C CA . TYR A 1 126 ? -5.272 -2.561 16.802 1.00 90.94 126 TYR A CA 1
ATOM 950 C C . TYR A 1 126 ? -5.993 -3.594 15.921 1.00 90.94 126 TYR A C 1
ATOM 952 O O . TYR A 1 126 ? -7.129 -3.352 15.525 1.00 90.94 126 TYR A O 1
ATOM 960 N N . ARG A 1 127 ? -5.364 -4.747 15.635 1.00 89.69 127 ARG A N 1
ATOM 961 C CA . ARG A 1 127 ? -5.918 -5.836 14.806 1.00 89.69 127 ARG A CA 1
ATOM 962 C C . ARG A 1 127 ? -6.469 -5.342 13.465 1.00 89.69 127 ARG A C 1
ATOM 964 O O . ARG A 1 127 ? -7.533 -5.758 13.017 1.00 89.69 127 ARG A O 1
ATOM 971 N N . LEU A 1 128 ? -5.741 -4.428 12.831 1.00 90.06 128 LEU A N 1
ATOM 972 C CA . LEU A 1 128 ? -6.139 -3.848 11.555 1.00 90.06 128 LEU A CA 1
ATOM 973 C C . LEU A 1 128 ? -5.809 -4.834 10.418 1.00 90.06 128 LEU A C 1
ATOM 975 O O . LEU A 1 128 ? -4.637 -5.192 10.272 1.00 90.06 128 LEU A O 1
ATOM 979 N N . PRO A 1 129 ? -6.780 -5.252 9.580 1.00 89.62 129 PRO A N 1
ATOM 980 C CA . PRO A 1 129 ? -6.586 -6.283 8.550 1.00 89.62 129 PRO A CA 1
ATOM 981 C C . PRO A 1 129 ? -5.850 -5.780 7.288 1.00 89.62 129 PRO A C 1
ATOM 983 O O . PRO A 1 129 ? -6.171 -6.165 6.160 1.00 89.62 129 PRO A O 1
ATOM 986 N N . ILE A 1 130 ? -4.824 -4.948 7.472 1.00 90.38 130 ILE A N 1
ATOM 987 C CA . ILE A 1 130 ? -4.036 -4.316 6.408 1.00 90.38 130 ILE A CA 1
ATOM 988 C C . ILE A 1 130 ? -3.135 -5.356 5.739 1.00 90.38 130 ILE A C 1
ATOM 990 O O . ILE A 1 130 ? -2.449 -6.132 6.406 1.00 90.38 130 ILE A O 1
ATOM 994 N N . LYS A 1 131 ? -3.085 -5.352 4.405 1.00 91.81 131 LYS A N 1
ATOM 995 C CA . LYS A 1 131 ? -2.165 -6.195 3.633 1.00 91.81 131 LYS A CA 1
ATOM 996 C C . LYS A 1 131 ? -0.936 -5.385 3.249 1.00 91.81 131 LYS A C 1
ATOM 998 O O . LYS A 1 131 ? -1.048 -4.385 2.553 1.00 91.81 131 LYS A O 1
ATOM 1003 N N . VAL A 1 132 ? 0.244 -5.819 3.672 1.00 90.44 132 VAL A N 1
ATOM 1004 C CA . VAL A 1 132 ? 1.501 -5.132 3.349 1.00 90.44 132 VAL A CA 1
ATOM 1005 C C . VAL A 1 132 ? 2.263 -5.954 2.317 1.00 90.44 132 VAL A C 1
ATOM 1007 O O . VAL A 1 132 ? 2.592 -7.108 2.560 1.00 90.44 132 VAL A O 1
ATOM 1010 N N . ALA A 1 133 ? 2.537 -5.366 1.159 1.00 89.56 133 ALA A N 1
ATOM 1011 C CA . ALA A 1 133 ? 3.349 -5.941 0.100 1.00 89.56 133 ALA A CA 1
ATOM 1012 C C . ALA A 1 133 ? 4.717 -5.249 0.091 1.00 89.56 133 ALA A C 1
ATOM 1014 O O . ALA A 1 133 ? 4.840 -4.090 -0.310 1.00 89.56 133 ALA A O 1
ATOM 1015 N N . ILE A 1 134 ? 5.737 -5.974 0.555 1.00 88.75 134 ILE A N 1
ATOM 1016 C CA . ILE A 1 134 ? 7.107 -5.474 0.692 1.00 88.75 134 ILE A CA 1
ATOM 1017 C C . ILE A 1 134 ? 7.940 -5.938 -0.503 1.00 88.75 134 ILE A C 1
ATOM 1019 O O . ILE A 1 134 ? 8.082 -7.138 -0.743 1.00 88.75 134 ILE A O 1
ATOM 1023 N N . ILE A 1 135 ? 8.537 -4.998 -1.233 1.00 86.38 135 ILE A N 1
ATOM 1024 C CA . IL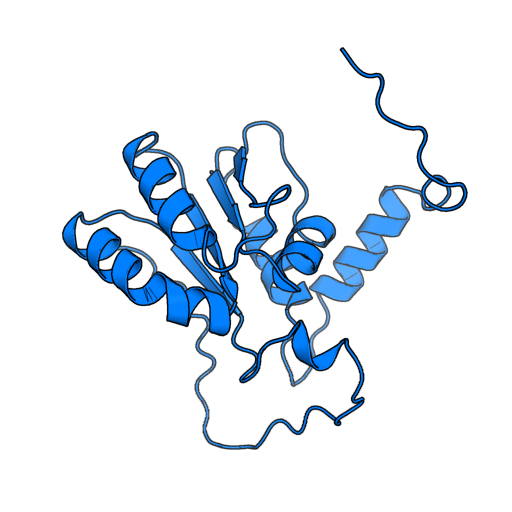E A 1 135 ? 9.548 -5.306 -2.244 1.00 86.38 135 ILE A CA 1
ATOM 1025 C C . ILE A 1 135 ? 10.924 -5.277 -1.587 1.00 86.38 135 ILE A C 1
ATOM 1027 O O . ILE A 1 135 ? 11.463 -4.207 -1.302 1.00 86.38 135 ILE A O 1
ATOM 1031 N N . ASN A 1 136 ? 11.506 -6.458 -1.395 1.00 81.69 136 ASN A N 1
ATOM 1032 C CA . ASN A 1 136 ? 12.873 -6.595 -0.911 1.00 81.69 136 ASN A CA 1
ATOM 1033 C C . ASN A 1 136 ? 13.866 -6.581 -2.079 1.00 81.69 136 ASN A C 1
ATOM 1035 O O . ASN A 1 136 ? 13.829 -7.460 -2.942 1.00 81.69 136 ASN A O 1
ATOM 1039 N N . ASN A 1 137 ? 14.749 -5.582 -2.101 1.00 73.62 137 ASN A N 1
ATOM 1040 C CA . ASN A 1 137 ? 15.818 -5.458 -3.091 1.00 73.62 137 ASN A CA 1
ATOM 1041 C C . ASN A 1 137 ? 17.210 -5.446 -2.433 1.00 73.62 137 ASN A C 1
ATOM 1043 O O . ASN A 1 137 ? 18.208 -5.184 -3.105 1.00 73.62 137 ASN A O 1
ATOM 1047 N N . THR A 1 138 ? 17.308 -5.746 -1.131 1.00 61.88 138 THR A N 1
ATOM 1048 C CA . THR A 1 138 ? 18.557 -5.749 -0.343 1.00 61.88 138 THR A CA 1
ATOM 1049 C C . THR A 1 138 ? 19.363 -4.439 -0.443 1.00 61.88 138 THR A C 1
ATOM 1051 O O . THR A 1 138 ? 20.565 -4.423 -0.190 1.00 61.88 138 THR A O 1
ATOM 1054 N N . GLY A 1 139 ? 18.719 -3.327 -0.826 1.00 53.50 139 GLY A N 1
ATOM 1055 C CA . GLY A 1 139 ? 19.369 -2.042 -1.088 1.00 53.50 139 GLY A CA 1
ATOM 1056 C C . GLY A 1 139 ? 18.400 -0.932 -1.514 1.00 53.50 139 GLY A C 1
ATOM 1057 O O . GLY A 1 139 ? 17.398 -1.181 -2.187 1.00 53.50 139 GLY A O 1
ATOM 1058 N N . LEU A 1 140 ? 18.728 0.320 -1.161 1.00 51.88 140 LEU A N 1
ATOM 1059 C CA . LEU A 1 140 ? 17.928 1.514 -1.463 1.00 51.88 140 LEU A CA 1
ATOM 1060 C C . LEU A 1 140 ? 17.929 1.820 -2.967 1.00 51.88 140 LEU A C 1
ATOM 1062 O O . LEU A 1 140 ? 18.890 2.349 -3.526 1.00 51.88 140 LEU A O 1
ATOM 1066 N N . CYS A 1 141 ? 16.817 1.513 -3.634 1.00 42.91 141 CYS A N 1
ATOM 1067 C CA . CYS A 1 141 ? 16.725 1.569 -5.092 1.00 42.91 141 CYS A CA 1
ATOM 1068 C C . CYS A 1 141 ? 16.898 2.990 -5.693 1.00 42.91 141 CYS A C 1
ATOM 1070 O O . CYS A 1 141 ? 17.297 3.092 -6.852 1.00 42.91 141 CYS A O 1
ATOM 1072 N N . LEU A 1 142 ? 16.691 4.083 -4.932 1.00 45.28 142 LEU A N 1
ATOM 1073 C CA . LEU A 1 142 ? 16.988 5.450 -5.416 1.00 45.28 142 LEU A CA 1
ATOM 1074 C C . LEU A 1 142 ? 18.486 5.732 -5.513 1.00 45.28 142 LEU A C 1
ATOM 1076 O O . LEU A 1 142 ? 18.935 6.314 -6.495 1.00 45.28 142 LEU A O 1
ATOM 1080 N N . GLN A 1 143 ? 19.259 5.311 -4.505 1.00 33.94 143 GLN A N 1
ATOM 1081 C CA . GLN A 1 143 ? 20.697 5.595 -4.442 1.00 33.94 143 GLN A CA 1
ATOM 1082 C C . GLN A 1 143 ? 21.465 4.884 -5.561 1.00 33.94 143 GLN A C 1
ATOM 1084 O O . GLN A 1 143 ? 22.485 5.380 -6.031 1.00 33.94 143 GLN A O 1
ATOM 1089 N N . VAL A 1 144 ? 20.951 3.749 -6.043 1.00 39.81 144 VAL A N 1
ATOM 1090 C CA . VAL A 1 144 ? 21.558 3.008 -7.158 1.00 39.81 144 VAL A CA 1
ATOM 1091 C C . VAL A 1 144 ? 21.375 3.740 -8.499 1.00 39.81 144 VAL A C 1
ATOM 1093 O O . VAL A 1 144 ? 22.188 3.568 -9.406 1.00 39.81 144 VAL A O 1
ATOM 1096 N N . PHE A 1 145 ? 20.360 4.603 -8.640 1.00 29.67 145 PHE A N 1
ATOM 1097 C CA . PHE A 1 145 ? 20.096 5.319 -9.895 1.00 29.67 145 PHE A CA 1
ATOM 1098 C C . PHE A 1 145 ? 20.933 6.602 -10.065 1.00 29.67 145 PHE A C 1
ATOM 1100 O O . PHE A 1 145 ? 21.081 7.083 -11.186 1.00 29.67 145 PHE A O 1
ATOM 1107 N N . THR A 1 146 ? 21.538 7.130 -8.994 1.00 31.25 146 THR A N 1
ATOM 1108 C CA . THR A 1 146 ? 22.280 8.407 -8.989 1.00 31.25 146 THR A CA 1
ATOM 1109 C C . THR A 1 146 ? 23.805 8.292 -9.148 1.00 31.25 146 THR A C 1
ATOM 1111 O O . THR A 1 146 ? 24.512 9.215 -8.762 1.00 31.25 146 THR A O 1
ATOM 1114 N N . GLY A 1 147 ? 24.354 7.226 -9.753 1.00 27.91 147 GLY A N 1
ATOM 1115 C CA . GLY A 1 147 ? 25.736 7.320 -10.274 1.00 27.91 147 GLY A CA 1
ATOM 1116 C C . GLY A 1 147 ? 26.684 6.129 -10.134 1.00 27.91 147 GLY A C 1
ATOM 1117 O O . GLY A 1 147 ? 27.869 6.282 -10.416 1.00 27.91 147 GLY A O 1
ATOM 1118 N N . ARG A 1 148 ? 26.229 4.924 -9.781 1.00 24.41 148 ARG A N 1
ATOM 1119 C CA . ARG A 1 148 ? 27.035 3.710 -10.005 1.00 24.41 148 ARG A CA 1
ATOM 1120 C C . ARG A 1 148 ? 26.178 2.625 -10.641 1.00 24.41 148 ARG A C 1
ATOM 1122 O O . ARG A 1 148 ? 25.319 2.046 -9.990 1.00 24.41 148 ARG A O 1
ATOM 1129 N N . ARG A 1 149 ? 26.490 2.271 -11.898 1.00 28.67 149 ARG A N 1
ATOM 1130 C CA . ARG A 1 149 ? 26.208 0.935 -12.458 1.00 28.67 149 ARG A CA 1
ATOM 1131 C C . ARG A 1 149 ? 27.037 -0.098 -11.681 1.00 28.67 149 ARG A C 1
ATOM 1133 O O . ARG A 1 149 ? 27.944 -0.721 -12.219 1.00 28.67 149 ARG A O 1
ATOM 1140 N N . SER A 1 150 ? 26.778 -0.270 -10.392 1.00 28.50 150 SER A N 1
ATOM 1141 C CA . SER A 1 150 ? 27.197 -1.476 -9.699 1.00 28.50 150 SER A CA 1
ATOM 1142 C C . SER A 1 150 ? 26.217 -2.550 -10.128 1.00 28.50 150 SER A C 1
ATOM 1144 O O . SER A 1 150 ? 25.035 -2.501 -9.789 1.00 28.50 150 SER A O 1
ATOM 1146 N N . SER A 1 151 ? 26.714 -3.474 -10.944 1.00 28.44 151 SER A N 1
ATOM 1147 C CA . SER A 1 151 ? 26.101 -4.770 -11.184 1.00 28.44 151 SER A CA 1
ATOM 1148 C C . SER A 1 151 ? 25.443 -5.262 -9.895 1.00 28.44 151 SER A C 1
ATOM 1150 O O . SER A 1 151 ? 26.120 -5.478 -8.889 1.00 28.44 151 SER A O 1
ATOM 1152 N N . CYS A 1 152 ? 24.111 -5.374 -9.917 1.00 30.05 152 CYS A N 1
ATOM 1153 C CA . CYS A 1 152 ? 23.345 -6.034 -8.869 1.00 30.05 152 CYS A CA 1
ATOM 1154 C C . CYS A 1 152 ? 23.852 -7.475 -8.784 1.00 30.05 152 CYS A C 1
ATOM 1156 O O . CYS A 1 152 ? 23.411 -8.356 -9.519 1.00 30.05 152 CYS A O 1
ATOM 1158 N N . ARG A 1 153 ? 24.854 -7.704 -7.937 1.00 22.80 153 ARG A N 1
ATOM 1159 C CA . ARG A 1 153 ? 25.262 -9.037 -7.529 1.00 22.80 153 ARG A CA 1
ATOM 1160 C C . ARG A 1 153 ? 24.261 -9.468 -6.478 1.00 22.80 153 ARG A C 1
ATOM 1162 O O . ARG A 1 153 ? 24.385 -9.104 -5.315 1.00 22.80 153 ARG A O 1
ATOM 1169 N N . TYR A 1 154 ? 23.272 -10.234 -6.920 1.00 29.28 154 TYR A N 1
ATOM 1170 C CA . TYR A 1 154 ? 22.454 -11.058 -6.047 1.00 29.28 154 TYR A CA 1
ATOM 1171 C C . TYR A 1 154 ? 23.399 -12.044 -5.351 1.00 29.28 154 TYR A C 1
ATOM 1173 O O . TYR A 1 154 ? 23.796 -13.049 -5.940 1.00 29.28 154 TYR A O 1
ATOM 1181 N N . HIS A 1 155 ? 23.859 -11.702 -4.145 1.00 22.78 155 HIS A N 1
ATOM 1182 C CA . HIS A 1 155 ? 24.661 -12.618 -3.348 1.00 22.78 155 HIS A CA 1
ATOM 1183 C C . HIS A 1 155 ? 23.749 -13.733 -2.847 1.00 22.78 155 HIS A C 1
ATOM 1185 O O . HIS A 1 155 ? 22.771 -13.517 -2.135 1.00 22.78 155 HIS A O 1
ATOM 1191 N N . LEU A 1 156 ? 24.081 -14.931 -3.307 1.00 24.86 156 LEU A N 1
ATOM 1192 C CA . LEU A 1 156 ? 23.442 -16.192 -3.009 1.00 24.86 156 LEU A CA 1
ATOM 1193 C C . LEU A 1 156 ? 23.631 -16.514 -1.516 1.00 24.86 156 LEU A C 1
ATOM 1195 O O . LEU A 1 156 ? 24.666 -17.050 -1.132 1.00 24.86 156 LEU A O 1
ATOM 1199 N N . TRP A 1 157 ? 22.637 -16.219 -0.674 1.00 20.66 157 TRP A N 1
ATOM 1200 C CA . TRP A 1 157 ? 22.494 -16.902 0.614 1.00 20.66 157 TRP A CA 1
ATOM 1201 C C . TRP A 1 157 ? 21.020 -17.137 0.981 1.00 20.66 157 TRP A C 1
ATOM 1203 O O . TRP A 1 157 ? 20.332 -16.269 1.503 1.00 20.66 157 TRP A O 1
ATOM 1213 N N . LYS A 1 158 ? 20.615 -18.386 0.718 1.00 21.23 158 LYS A N 1
ATOM 1214 C CA . LYS A 1 158 ? 19.508 -19.173 1.290 1.00 21.23 158 LYS A CA 1
ATOM 1215 C C . LYS A 1 158 ? 18.045 -18.834 0.922 1.00 21.23 158 LYS A C 1
ATOM 1217 O O . LYS A 1 158 ? 17.707 -17.705 0.587 1.00 21.23 158 LYS A O 1
ATOM 1222 N N . PRO A 1 159 ? 17.183 -19.874 0.883 1.00 25.59 159 PRO A N 1
ATOM 1223 C CA . PRO A 1 159 ? 16.040 -19.960 -0.012 1.00 25.59 159 PRO A CA 1
ATOM 1224 C C . PRO A 1 159 ? 14.754 -19.621 0.737 1.00 25.59 159 PRO A C 1
ATOM 1226 O O . PRO A 1 159 ? 14.096 -20.505 1.265 1.00 25.59 159 PRO A O 1
ATOM 1229 N N . LEU A 1 160 ? 14.381 -18.349 0.798 1.00 24.14 160 LEU A N 1
ATOM 1230 C CA . LEU A 1 160 ? 13.050 -17.964 1.258 1.00 24.14 160 LEU A CA 1
ATOM 1231 C C . LEU A 1 160 ? 12.537 -16.851 0.356 1.00 24.14 160 LEU A C 1
ATOM 1233 O O . LEU A 1 160 ? 12.909 -15.684 0.467 1.00 24.14 160 LEU A O 1
ATOM 1237 N N . VAL A 1 161 ? 11.690 -17.256 -0.586 1.00 32.91 161 VAL A N 1
ATOM 1238 C CA . VAL A 1 161 ? 10.789 -16.371 -1.316 1.00 32.91 161 VAL A CA 1
ATOM 1239 C C . VAL A 1 161 ? 9.842 -15.767 -0.282 1.00 32.91 161 VAL A C 1
ATOM 1241 O O . VAL A 1 161 ? 8.782 -16.315 -0.017 1.00 32.91 161 VAL A O 1
ATOM 1244 N N . ASN A 1 162 ? 10.227 -14.660 0.345 1.00 28.62 162 ASN A N 1
ATOM 1245 C CA . ASN A 1 162 ? 9.388 -14.005 1.343 1.00 28.62 162 ASN A CA 1
ATOM 1246 C C . ASN A 1 162 ? 8.628 -12.840 0.708 1.00 28.62 162 ASN A C 1
ATOM 1248 O O . ASN A 1 162 ? 8.822 -11.672 1.034 1.00 28.62 162 ASN A O 1
ATOM 1252 N N . LEU A 1 163 ? 7.719 -13.199 -0.202 1.00 34.56 163 LEU A N 1
ATOM 1253 C CA . LEU A 1 163 ? 6.487 -12.447 -0.402 1.00 34.56 163 LEU A CA 1
ATOM 1254 C C . LEU A 1 163 ? 5.653 -12.641 0.875 1.00 34.56 163 LEU A C 1
ATOM 1256 O O . LEU A 1 163 ? 4.859 -13.572 0.968 1.00 34.56 163 LEU A O 1
ATOM 1260 N N . PHE A 1 164 ? 5.869 -11.800 1.888 1.00 33.06 164 PHE A N 1
ATOM 1261 C CA . PHE A 1 164 ? 5.015 -11.775 3.076 1.00 33.06 164 PHE A CA 1
ATOM 1262 C C . PHE A 1 164 ? 3.687 -11.096 2.721 1.00 33.06 164 PHE A C 1
ATOM 1264 O O . PHE A 1 164 ? 3.457 -9.940 3.050 1.00 33.06 164 PHE A O 1
ATOM 1271 N N . ILE A 1 165 ? 2.794 -11.812 2.035 1.00 31.84 165 ILE A N 1
ATOM 1272 C CA . ILE A 1 165 ? 1.365 -11.499 2.101 1.00 31.84 165 ILE A CA 1
ATOM 1273 C C . ILE A 1 165 ? 0.891 -12.107 3.420 1.00 31.84 165 ILE A C 1
ATOM 1275 O O . ILE A 1 165 ? 0.582 -13.294 3.486 1.00 31.84 165 ILE A O 1
ATOM 1279 N N . LEU A 1 166 ? 0.868 -11.309 4.489 1.00 36.09 166 LEU A N 1
ATOM 1280 C CA . LEU A 1 166 ? 0.163 -11.680 5.716 1.00 36.09 166 LEU A CA 1
ATOM 1281 C C . LEU A 1 166 ? -1.342 -11.694 5.408 1.00 36.09 166 LEU A C 1
ATOM 1283 O O . LEU A 1 166 ? -2.060 -10.697 5.525 1.00 36.09 166 LEU A O 1
ATOM 1287 N N . LEU A 1 167 ? -1.814 -12.846 4.930 1.00 27.69 167 LEU A N 1
ATOM 1288 C CA . LEU A 1 167 ? -3.223 -13.205 4.922 1.00 27.69 167 LEU A CA 1
ATOM 1289 C C . LEU A 1 167 ? -3.684 -13.234 6.382 1.00 27.69 167 LEU A C 1
ATOM 1291 O O . LEU A 1 167 ? -3.403 -14.177 7.104 1.00 27.69 167 LEU A O 1
ATOM 1295 N N . GLY A 1 168 ? -4.254 -12.100 6.792 1.00 30.05 168 GLY A N 1
ATOM 1296 C CA . GLY A 1 168 ? -5.108 -11.862 7.962 1.00 30.05 168 GLY A CA 1
ATOM 1297 C C . GLY A 1 168 ? -5.436 -13.060 8.852 1.00 30.05 168 GLY A C 1
ATOM 1298 O O . GLY A 1 168 ? -5.970 -14.059 8.378 1.00 30.05 168 GLY A O 1
ATOM 1299 N N . TYR A 1 169 ? -5.178 -12.863 10.143 1.00 32.88 169 TYR A N 1
ATOM 1300 C CA . TYR A 1 169 ? -6.058 -13.362 11.196 1.00 32.88 169 TYR A CA 1
ATOM 1301 C C . TYR A 1 169 ? -7.280 -12.450 11.305 1.00 32.88 169 TYR A C 1
ATOM 1303 O O . TYR A 1 169 ? -7.121 -11.243 10.994 1.00 32.88 169 TYR A O 1
#

Radius of gyration: 17.05 Å; chains: 1; bounding box: 42×46×48 Å

InterPro domains:
  IPR000399 TPP-binding enzyme, conserved site [PS00187] (93-112)
  IPR011766 Thiamine pyrophosphate enzyme, TPP-binding [PF02775] (60-140)
  IPR029061 Thiamin diphosphate-binding fold [SSF52518] (34-142)
  IPR047211 Pyruvate oxidase/Pyruvate dehydrogenase [ubiquinone]-like [PTHR42981] (19-141)

Secondary structure (DSSP, 8-state):
-PPPPPPPTTTTSS-HHHHHHHHHHHHT---SS--HHHHHHHHHHHS-TT-EEEE-STHHHHHHHHH-PPPTT-EEEE-TTT--SS-HHHHHHHHHHH-TTS-EEEEEEHHHHHHHHHHHHHHHHTT---EEEEE--SS-HHHHHTT----------------------

Organism: NCBI:txid85075

pLDDT: mean 71.09, std 23.3, range [20.66, 93.56]

Foldseek 3Di:
DDDPDDDPPPVVPQDPVNLVVVLVCVLPDDDPDDDLSVVLQVVLVVADLQAEEEEFADPQVVSNVRRHDNHPNYHYYYPPPVSDAQPQLVVQVVVCVVPVPHAAEGEHEPVSCVVCVVSVVVCVVVQRQYWYFYDYLVDRRRVCVPDDPPPSPPPDDDDDPPRPRPRGD

Sequence (169 aa):
MRRPLPLPPGLSQVPGQAQWALMEKRGTHQGKLMKPQVVAWELSKRLRDDAIASCDSVTIAVWWARQIPVKAGQMYSLSGNLATMAPGLPYSIGGQVAYPERQLVAFVGDGGFSMGMADFATAVKYRLPIKVAIINNTGLCLQVFTGRRSSCRYHLWKPLVNLFILLGY